Protein AF-A0A953E837-F1 (afdb_monomer_lite)

Structure (mmCIF, N/CA/C/O backbone):
data_AF-A0A953E837-F1
#
_entry.id   AF-A0A953E837-F1
#
loop_
_atom_site.group_PDB
_atom_site.id
_atom_site.type_symbol
_atom_site.label_atom_id
_atom_site.label_alt_id
_atom_site.label_comp_id
_atom_site.label_asym_id
_atom_site.label_entity_id
_atom_site.label_seq_id
_atom_site.pdbx_PDB_ins_code
_atom_site.Cartn_x
_atom_site.Cartn_y
_atom_site.Cartn_z
_atom_site.occupancy
_atom_site.B_iso_or_equiv
_atom_site.auth_seq_id
_atom_site.auth_comp_id
_atom_site.auth_asym_id
_atom_site.auth_atom_id
_atom_site.pdbx_PDB_model_num
ATOM 1 N N . THR A 1 1 ? 13.769 8.377 2.332 1.00 81.69 1 THR A N 1
ATOM 2 C CA . THR A 1 1 ? 12.394 8.874 2.101 1.00 81.69 1 THR A CA 1
ATOM 3 C C . THR A 1 1 ? 11.557 7.747 1.531 1.00 81.69 1 THR A C 1
ATOM 5 O O . THR A 1 1 ? 12.112 6.962 0.774 1.00 81.69 1 THR A O 1
ATOM 8 N N . ALA A 1 2 ? 10.283 7.614 1.904 1.00 91.25 2 ALA A N 1
ATOM 9 C CA . ALA A 1 2 ? 9.393 6.569 1.387 1.00 91.25 2 ALA A CA 1
ATOM 10 C C . ALA A 1 2 ? 8.102 7.195 0.843 1.00 91.25 2 ALA A C 1
ATOM 12 O O . ALA A 1 2 ? 7.560 8.105 1.468 1.00 91.25 2 ALA A O 1
ATOM 13 N N . LEU A 1 3 ? 7.631 6.714 -0.311 1.00 94.56 3 LEU A N 1
ATOM 14 C CA . LEU A 1 3 ? 6.349 7.105 -0.896 1.00 94.56 3 LEU A CA 1
ATOM 15 C C . LEU A 1 3 ? 5.257 6.158 -0.397 1.00 94.56 3 LEU A C 1
ATOM 17 O O . LEU A 1 3 ? 5.410 4.938 -0.467 1.00 94.56 3 LEU A O 1
ATOM 21 N N . VAL A 1 4 ? 4.154 6.729 0.083 1.00 94.62 4 VAL A N 1
ATOM 22 C CA . VAL A 1 4 ? 2.966 5.978 0.491 1.00 94.62 4 VAL A CA 1
ATOM 23 C C . VAL A 1 4 ? 1.781 6.473 -0.324 1.00 94.62 4 VAL A C 1
ATOM 25 O O . VAL A 1 4 ? 1.479 7.664 -0.332 1.00 94.62 4 VAL A O 1
ATOM 28 N N . SER A 1 5 ? 1.103 5.550 -0.997 1.00 94.25 5 SER A N 1
ATOM 29 C CA . SER A 1 5 ? -0.120 5.816 -1.754 1.00 94.25 5 SER A CA 1
ATOM 30 C C . SER A 1 5 ? -1.264 4.982 -1.179 1.00 94.25 5 SER A C 1
ATOM 32 O O . SER A 1 5 ? -1.076 3.813 -0.845 1.00 94.25 5 SER A O 1
ATOM 34 N N . ILE A 1 6 ? -2.450 5.585 -1.044 1.00 94.75 6 ILE A N 1
ATOM 35 C CA . ILE A 1 6 ? -3.649 4.944 -0.486 1.00 94.75 6 ILE A CA 1
ATOM 36 C C . ILE A 1 6 ? -4.743 4.981 -1.549 1.00 94.75 6 ILE A C 1
ATOM 38 O O . ILE A 1 6 ? -5.090 6.044 -2.057 1.00 94.75 6 ILE A O 1
ATOM 42 N N . GLY A 1 7 ? -5.295 3.819 -1.888 1.00 93.50 7 GLY A N 1
ATOM 43 C CA . GLY A 1 7 ? -6.377 3.717 -2.859 1.00 93.50 7 GLY A CA 1
ATOM 44 C C . GLY A 1 7 ? -7.035 2.343 -2.841 1.00 93.50 7 GLY A C 1
ATOM 45 O O . GLY A 1 7 ? -6.447 1.367 -2.384 1.00 93.50 7 GLY A O 1
ATOM 46 N N . HIS A 1 8 ? -8.263 2.267 -3.353 1.00 94.38 8 HIS A N 1
ATOM 47 C CA . HIS A 1 8 ? -9.072 1.041 -3.393 1.00 94.38 8 HIS A CA 1
ATOM 48 C C . HIS A 1 8 ? -9.182 0.437 -4.808 1.00 94.38 8 HIS A C 1
ATOM 50 O O . HIS A 1 8 ? -10.040 -0.406 -5.068 1.00 94.38 8 HIS A O 1
ATOM 56 N N . ARG A 1 9 ? -8.360 0.901 -5.759 1.00 90.69 9 ARG A N 1
ATOM 57 C CA . ARG A 1 9 ? -8.431 0.477 -7.163 1.00 90.69 9 ARG A CA 1
ATOM 58 C C . ARG A 1 9 ? -7.831 -0.930 -7.339 1.00 90.69 9 ARG A C 1
ATOM 60 O O . ARG A 1 9 ? -6.667 -1.126 -6.984 1.00 90.69 9 ARG A O 1
ATOM 67 N N . PRO A 1 10 ? -8.556 -1.887 -7.947 1.00 89.69 10 PRO A N 1
ATOM 68 C CA . PRO A 1 10 ? -7.977 -3.171 -8.339 1.00 89.69 10 PRO A CA 1
ATOM 69 C C . PRO A 1 10 ? -6.780 -2.991 -9.286 1.00 89.69 10 PRO A C 1
ATOM 71 O O . PRO A 1 10 ? -6.848 -2.199 -10.226 1.00 89.69 10 PRO A O 1
ATOM 74 N N . GLY A 1 11 ? -5.686 -3.719 -9.047 1.00 88.75 11 GLY A N 1
ATOM 75 C CA . GLY A 1 11 ? -4.474 -3.670 -9.878 1.00 88.75 11 GLY A CA 1
ATOM 76 C C . GLY A 1 11 ? -3.513 -2.517 -9.568 1.00 88.75 11 GLY A C 1
ATOM 77 O O . GLY A 1 11 ? -2.479 -2.396 -10.222 1.00 88.75 11 GLY A O 1
ATOM 78 N N . LEU A 1 12 ? -3.814 -1.669 -8.577 1.00 89.31 12 LEU A N 1
ATOM 79 C CA . LEU A 1 12 ? -2.914 -0.593 -8.144 1.00 89.31 12 LEU A CA 1
ATOM 80 C C . LEU A 1 12 ? -1.563 -1.134 -7.636 1.00 89.31 12 LEU A C 1
ATOM 82 O O . LEU A 1 12 ? -0.528 -0.487 -7.792 1.00 89.31 12 LEU A O 1
ATOM 86 N N . ASP A 1 13 ? -1.562 -2.347 -7.088 1.00 88.56 13 ASP A N 1
ATOM 87 C CA . ASP A 1 13 ? -0.388 -3.080 -6.612 1.00 88.56 13 ASP A CA 1
ATOM 88 C C . ASP A 1 13 ? 0.671 -3.327 -7.699 1.00 88.56 13 ASP A C 1
ATOM 90 O O . ASP A 1 13 ? 1.838 -3.544 -7.378 1.00 88.56 13 ASP A O 1
ATOM 94 N N . ALA A 1 14 ? 0.307 -3.235 -8.983 1.00 90.19 14 ALA A N 1
ATOM 95 C CA . ALA A 1 14 ?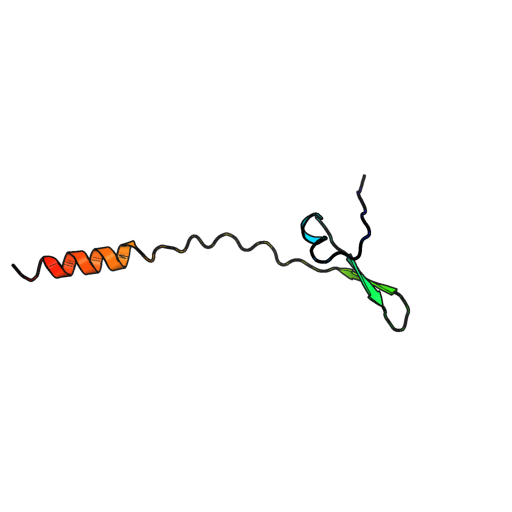 1.248 -3.367 -10.093 1.00 90.19 14 ALA A CA 1
ATOM 96 C C . ALA A 1 14 ? 2.309 -2.252 -10.148 1.00 90.19 14 ALA A C 1
ATOM 98 O O . ALA A 1 14 ? 3.366 -2.464 -10.738 1.00 90.19 14 ALA A O 1
ATOM 99 N N . TYR A 1 15 ? 2.037 -1.095 -9.538 1.00 91.50 15 TYR A N 1
ATOM 100 C CA . TYR A 1 15 ? 2.895 0.095 -9.591 1.00 91.50 15 TYR A CA 1
ATOM 101 C C . TYR A 1 15 ? 3.682 0.345 -8.297 1.00 91.50 15 TYR A C 1
ATOM 103 O O . TYR A 1 15 ? 4.292 1.400 -8.149 1.00 91.50 15 TYR A O 1
ATOM 111 N N . HIS A 1 16 ? 3.642 -0.593 -7.347 1.00 91.94 16 HIS A N 1
ATOM 112 C CA . HIS A 1 16 ? 4.252 -0.439 -6.029 1.00 91.94 16 HIS A CA 1
ATOM 113 C C . HIS A 1 16 ? 5.215 -1.587 -5.737 1.00 91.94 16 HIS A C 1
ATOM 115 O O . HIS A 1 16 ? 4.923 -2.747 -6.026 1.00 91.94 16 HIS A O 1
ATOM 121 N N . ASP A 1 17 ? 6.322 -1.282 -5.061 1.00 90.81 17 ASP A N 1
ATOM 122 C CA . ASP A 1 17 ? 7.276 -2.303 -4.611 1.00 90.81 17 ASP A CA 1
ATOM 123 C C . ASP A 1 17 ? 6.700 -3.176 -3.486 1.00 90.81 17 ASP A C 1
ATOM 125 O O . ASP A 1 17 ? 7.053 -4.348 -3.330 1.00 90.81 17 ASP A O 1
ATOM 129 N N . ARG A 1 18 ? 5.817 -2.597 -2.660 1.00 90.06 18 ARG A N 1
ATOM 130 C CA . ARG A 1 18 ? 5.178 -3.253 -1.514 1.00 90.06 18 ARG A CA 1
ATOM 131 C C . ARG A 1 18 ? 3.711 -2.866 -1.447 1.00 90.06 18 ARG A C 1
ATOM 133 O O . ARG A 1 18 ? 3.361 -1.711 -1.650 1.00 90.06 18 ARG A O 1
ATOM 140 N N . THR A 1 19 ? 2.865 -3.834 -1.108 1.00 92.38 19 THR A N 1
ATOM 141 C CA . THR A 1 19 ? 1.425 -3.620 -0.940 1.00 92.38 19 THR A CA 1
ATOM 142 C C . THR A 1 19 ? 0.96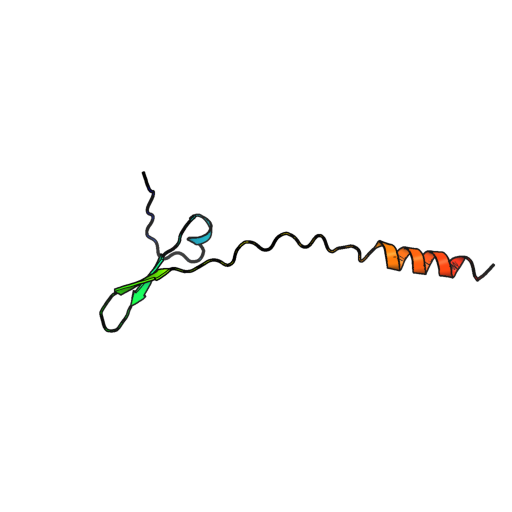1 -4.185 0.398 1.00 92.38 19 THR A C 1
ATOM 144 O O . THR A 1 19 ? 1.231 -5.345 0.725 1.00 92.38 19 THR A O 1
ATOM 147 N N . LEU A 1 20 ? 0.230 -3.366 1.154 1.00 93.75 20 LEU A N 1
ATOM 148 C CA . LEU A 1 20 ? -0.520 -3.773 2.339 1.00 93.75 20 LEU A CA 1
ATOM 149 C C . LEU A 1 20 ? -2.012 -3.696 2.017 1.00 93.75 20 LEU A C 1
ATOM 151 O O . LEU A 1 20 ? -2.467 -2.737 1.403 1.00 93.75 20 LEU A O 1
ATOM 155 N N . THR A 1 21 ? -2.778 -4.706 2.416 1.00 93.44 21 THR A N 1
ATOM 156 C CA . THR A 1 21 ? -4.239 -4.711 2.280 1.00 93.44 21 THR A CA 1
ATOM 157 C C . THR A 1 21 ? -4.861 -4.439 3.639 1.00 93.44 21 THR A C 1
ATOM 159 O O . THR A 1 21 ? -4.598 -5.172 4.591 1.00 93.44 21 THR A O 1
ATOM 162 N N . LEU A 1 22 ? -5.677 -3.392 3.735 1.00 94.62 22 LEU A N 1
ATOM 163 C CA . LEU A 1 22 ? -6.462 -3.117 4.932 1.00 94.62 22 LEU A CA 1
ATOM 164 C C . LEU A 1 22 ? -7.733 -3.969 4.896 1.00 94.62 22 LEU A C 1
ATOM 166 O O . LEU A 1 22 ? -8.537 -3.846 3.973 1.00 94.62 22 LEU A O 1
ATOM 170 N N . VAL A 1 23 ? -7.907 -4.837 5.887 1.00 94.50 23 VAL A N 1
ATOM 171 C CA . VAL A 1 23 ? -9.077 -5.713 6.014 1.00 94.50 23 VAL A CA 1
ATOM 172 C C . VAL A 1 23 ? -9.825 -5.410 7.303 1.00 94.50 23 VAL A C 1
ATOM 174 O O . VAL A 1 23 ? -9.220 -5.099 8.330 1.00 94.50 23 VAL A O 1
ATOM 177 N N . ARG A 1 24 ? -11.152 -5.521 7.268 1.00 96.69 24 ARG A N 1
ATOM 178 C CA . ARG A 1 24 ? -11.979 -5.440 8.474 1.00 96.69 24 ARG A CA 1
ATOM 179 C C . ARG A 1 24 ? -11.853 -6.746 9.263 1.00 96.69 24 ARG A C 1
ATOM 181 O O . ARG A 1 24 ? -11.924 -7.824 8.682 1.00 96.69 24 ARG A O 1
ATOM 188 N N . SER A 1 25 ? -11.687 -6.650 10.577 1.00 95.75 25 SER A N 1
ATOM 189 C CA . SER A 1 25 ? -11.693 -7.781 11.510 1.00 95.75 25 SER A CA 1
ATOM 190 C C . SER A 1 25 ? -12.558 -7.465 12.735 1.00 95.75 25 SER A C 1
ATOM 192 O O . SER A 1 25 ? -13.000 -6.327 12.896 1.00 95.75 25 SER A O 1
ATOM 194 N N . ALA A 1 26 ? -12.801 -8.463 13.590 1.00 95.56 26 ALA A N 1
ATOM 195 C CA . ALA A 1 26 ? -13.566 -8.287 14.828 1.00 95.56 26 ALA A CA 1
ATOM 196 C C . ALA A 1 26 ? -12.932 -7.247 15.775 1.00 95.56 26 ALA A C 1
ATOM 198 O O . ALA A 1 26 ? -13.640 -6.456 16.378 1.00 95.56 26 ALA A O 1
ATOM 199 N N . GLU A 1 27 ? -11.598 -7.187 15.808 1.00 95.12 27 GLU A N 1
ATOM 200 C CA . GLU A 1 27 ? -10.794 -6.243 16.607 1.00 95.12 27 GLU A CA 1
ATOM 201 C C . GLU A 1 27 ? -10.575 -4.889 15.895 1.00 95.12 27 GLU A C 1
ATOM 203 O O . GLU A 1 27 ? -9.702 -4.109 16.266 1.00 95.12 27 GLU A O 1
ATOM 208 N N . GLY A 1 28 ? -11.296 -4.623 14.800 1.00 95.38 28 GLY A N 1
ATOM 209 C CA . GLY A 1 28 ? -11.091 -3.446 13.954 1.00 95.38 28 GLY A CA 1
ATOM 210 C C . GLY A 1 28 ? -10.269 -3.731 12.694 1.00 95.38 28 GLY A C 1
ATOM 211 O O . GLY A 1 28 ? -10.221 -4.858 12.196 1.00 95.38 28 GLY A O 1
ATOM 212 N N . ALA A 1 29 ? -9.672 -2.696 12.106 1.00 96.00 29 ALA A N 1
ATOM 213 C CA . ALA A 1 29 ? -8.964 -2.817 10.835 1.00 96.00 29 ALA A CA 1
ATOM 214 C C . ALA A 1 29 ? -7.553 -3.400 11.021 1.00 96.00 29 ALA A C 1
ATOM 216 O O . ALA A 1 29 ? -6.813 -2.996 11.915 1.00 96.00 29 ALA A O 1
ATOM 217 N N . ARG A 1 30 ? -7.164 -4.344 10.159 1.00 95.56 30 ARG A N 1
ATOM 218 C CA . ARG A 1 30 ? -5.843 -4.987 10.180 1.00 95.56 30 ARG A CA 1
ATOM 219 C C . ARG A 1 30 ? -5.145 -4.841 8.838 1.00 95.56 30 ARG A C 1
ATOM 221 O O . ARG A 1 30 ? -5.776 -4.947 7.790 1.00 95.56 30 ARG A O 1
ATOM 228 N N . LEU A 1 31 ? -3.832 -4.641 8.879 1.00 94.81 31 LEU A N 1
ATOM 229 C CA . LEU A 1 31 ? -2.982 -4.627 7.693 1.00 94.81 31 LEU A CA 1
ATOM 230 C C . LEU A 1 31 ? -2.471 -6.040 7.413 1.00 94.81 31 LEU A C 1
ATOM 232 O O . LEU A 1 31 ? -1.831 -6.660 8.260 1.00 94.81 31 LEU A O 1
ATOM 236 N N . GLN A 1 32 ? -2.735 -6.541 6.213 1.00 93.25 32 GLN A N 1
ATOM 237 C CA . GLN A 1 32 ? -2.204 -7.808 5.727 1.00 93.25 32 GLN A CA 1
ATOM 238 C C . GLN A 1 32 ? -1.148 -7.564 4.654 1.00 93.25 32 GLN A C 1
ATOM 240 O O . GLN A 1 32 ? -1.376 -6.844 3.681 1.00 93.25 32 GLN A O 1
ATOM 245 N N . VAL A 1 33 ? 0.010 -8.203 4.813 1.00 90.44 33 VAL A N 1
ATOM 246 C CA . VAL A 1 33 ? 1.068 -8.192 3.801 1.00 90.44 33 VAL A CA 1
ATOM 247 C C . VAL A 1 33 ? 0.723 -9.223 2.734 1.00 90.44 33 VAL A C 1
ATOM 249 O O . VAL A 1 33 ? 0.747 -10.427 3.000 1.00 90.44 33 VAL A O 1
ATOM 252 N N . ARG A 1 34 ? 0.459 -8.780 1.502 1.00 78.06 34 ARG A N 1
ATOM 253 C CA . ARG A 1 34 ? 0.375 -9.709 0.369 1.00 78.06 34 ARG A CA 1
ATOM 254 C C . ARG A 1 34 ? 1.778 -9.946 -0.170 1.00 78.06 34 ARG A C 1
ATOM 256 O O . ARG A 1 34 ? 2.362 -9.089 -0.825 1.00 78.06 34 ARG A O 1
ATOM 263 N N . ARG A 1 35 ? 2.335 -11.125 0.112 1.00 70.12 35 ARG A N 1
ATOM 264 C CA . ARG A 1 35 ? 3.593 -11.559 -0.505 1.00 70.12 35 ARG A CA 1
ATOM 265 C C . ARG A 1 35 ? 3.310 -11.919 -1.960 1.00 70.12 35 ARG A C 1
ATOM 267 O O . ARG A 1 35 ? 2.660 -12.926 -2.233 1.00 70.12 35 ARG A O 1
ATOM 274 N N . ARG A 1 36 ? 3.772 -11.088 -2.896 1.00 69.56 36 ARG A N 1
ATOM 275 C CA . ARG A 1 36 ? 3.759 -11.444 -4.317 1.00 69.56 36 ARG A CA 1
ATOM 276 C C . ARG A 1 36 ? 4.744 -12.603 -4.517 1.00 69.56 36 ARG A C 1
ATOM 278 O O . ARG A 1 36 ? 5.887 -12.482 -4.072 1.00 69.56 36 ARG A O 1
ATOM 285 N N . PRO A 1 37 ? 4.342 -13.724 -5.143 1.00 68.19 37 PRO A N 1
ATOM 286 C CA . PRO A 1 37 ? 5.308 -14.738 -5.536 1.00 68.19 37 PRO A CA 1
ATOM 287 C C . PRO A 1 37 ? 6.323 -14.101 -6.498 1.00 68.19 37 PRO A C 1
ATOM 289 O O . PRO A 1 37 ? 5.923 -13.277 -7.329 1.00 68.19 37 PRO A O 1
ATOM 292 N N . PRO A 1 38 ? 7.621 -14.432 -6.382 1.00 67.00 38 PRO A N 1
ATOM 293 C CA . PRO A 1 38 ? 8.641 -13.847 -7.242 1.00 67.00 38 PRO A CA 1
ATOM 294 C C . PRO A 1 38 ? 8.278 -14.082 -8.716 1.00 67.00 38 PRO A C 1
ATOM 296 O O . PRO A 1 38 ? 7.710 -15.136 -9.039 1.00 67.00 38 PRO A O 1
ATOM 299 N N . PRO A 1 39 ? 8.566 -13.120 -9.615 1.00 68.25 39 PRO A N 1
ATOM 300 C CA . PRO A 1 39 ? 8.327 -13.312 -11.037 1.00 68.25 39 PRO A CA 1
ATOM 301 C C . PRO A 1 39 ? 9.042 -14.591 -11.479 1.00 68.25 39 PRO A C 1
ATOM 303 O O . PRO A 1 39 ? 10.246 -14.745 -11.275 1.00 68.25 39 PRO A O 1
ATOM 306 N N . ARG A 1 40 ? 8.286 -15.550 -12.031 1.00 69.81 40 ARG A N 1
ATOM 307 C CA . ARG A 1 40 ? 8.887 -16.772 -12.571 1.00 69.81 40 ARG A CA 1
ATOM 308 C C . ARG A 1 40 ? 9.810 -16.362 -13.722 1.00 69.81 40 ARG A C 1
ATOM 310 O O . ARG A 1 40 ? 9.353 -15.612 -14.588 1.00 69.81 40 ARG A O 1
ATOM 317 N N . PRO A 1 41 ? 11.067 -16.841 -13.760 1.00 71.19 41 PRO A N 1
ATOM 318 C CA . PRO A 1 41 ? 11.925 -16.590 -14.907 1.00 71.19 41 PRO A CA 1
ATOM 319 C C . PRO A 1 41 ? 11.227 -17.102 -16.175 1.00 71.19 41 PRO A C 1
ATOM 321 O O . PRO A 1 41 ? 10.514 -18.116 -16.106 1.00 71.19 41 PRO A O 1
ATOM 324 N N . PRO A 1 42 ? 11.387 -16.417 -17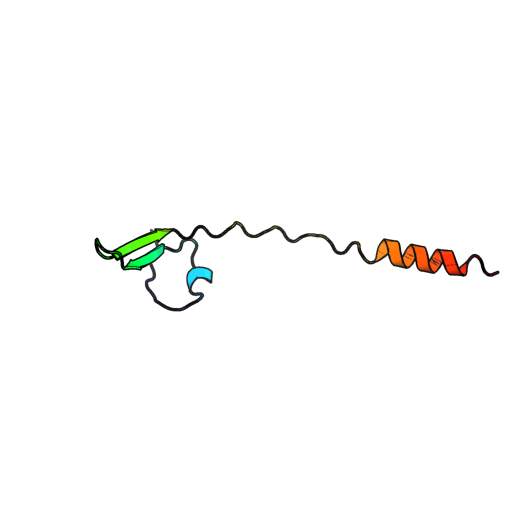.322 1.00 67.25 42 PRO A N 1
ATOM 325 C CA . PRO A 1 42 ? 10.814 -16.885 -18.572 1.00 67.25 42 PRO A CA 1
ATOM 326 C C . PRO A 1 42 ? 11.335 -18.298 -18.825 1.00 67.25 42 PRO A C 1
ATOM 328 O O . PRO A 1 42 ? 12.541 -18.529 -18.893 1.00 67.25 42 PRO A O 1
ATOM 331 N N . ARG A 1 43 ? 10.421 -19.267 -18.926 1.00 65.12 43 ARG A N 1
ATOM 332 C CA . ARG A 1 43 ? 10.768 -20.612 -19.378 1.00 65.12 43 ARG A CA 1
ATOM 333 C C . ARG A 1 43 ? 11.234 -20.478 -20.825 1.00 65.12 43 ARG A C 1
ATOM 335 O O . ARG A 1 43 ? 10.408 -20.378 -21.729 1.00 65.12 43 ARG A O 1
ATOM 342 N N . SER A 1 44 ? 12.544 -20.464 -21.042 1.00 61.28 44 SER A N 1
ATOM 343 C CA . SER A 1 44 ? 13.176 -20.688 -22.341 1.00 61.28 44 SER A CA 1
ATOM 344 C C . SER A 1 44 ? 12.861 -22.122 -22.784 1.00 61.28 44 SER A C 1
ATO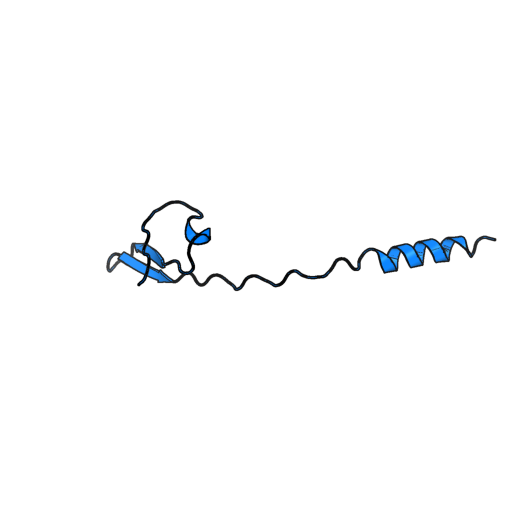M 346 O O . SER A 1 44 ? 13.634 -23.055 -22.603 1.00 61.28 44 SER A O 1
ATOM 348 N N . GLY A 1 45 ? 11.644 -22.320 -23.283 1.00 59.72 45 GLY A N 1
ATOM 349 C CA . GLY A 1 45 ? 11.037 -23.636 -23.440 1.00 59.72 45 GLY A CA 1
ATOM 350 C C . GLY A 1 45 ? 10.196 -23.757 -24.700 1.00 59.72 45 GLY A C 1
ATOM 351 O O . GLY A 1 45 ? 9.119 -24.334 -24.654 1.00 59.72 45 GLY A O 1
ATOM 352 N N . THR A 1 46 ? 10.675 -23.244 -25.831 1.00 56.38 46 THR A N 1
ATOM 353 C CA . THR A 1 46 ? 10.167 -23.612 -27.163 1.00 56.38 46 THR A CA 1
ATOM 354 C C . THR A 1 46 ? 11.263 -24.292 -27.979 1.00 56.38 46 THR A C 1
ATOM 356 O O . THR A 1 46 ? 11.576 -23.926 -29.104 1.00 56.38 46 THR A O 1
ATOM 359 N N . MET A 1 47 ? 11.813 -25.380 -27.435 1.00 55.38 47 MET A N 1
ATOM 360 C CA . MET A 1 47 ? 12.530 -26.389 -28.227 1.00 55.38 47 MET A CA 1
ATOM 361 C C . MET A 1 47 ? 11.571 -27.414 -28.867 1.00 55.38 47 MET A C 1
ATOM 363 O O . MET A 1 47 ? 11.944 -28.554 -29.119 1.00 55.38 47 MET A O 1
ATOM 367 N N . VAL A 1 48 ? 10.326 -27.029 -29.167 1.00 57.53 48 VAL A N 1
ATOM 368 C CA . VAL A 1 48 ? 9.336 -27.924 -29.803 1.00 57.53 48 VAL A CA 1
ATOM 369 C C . VAL A 1 48 ? 9.542 -28.022 -31.330 1.00 57.53 48 VAL A C 1
ATOM 371 O O . VAL A 1 48 ? 9.016 -28.921 -31.975 1.00 57.53 48 VAL A O 1
ATOM 374 N N . GLY A 1 49 ? 10.378 -27.165 -31.934 1.00 56.47 49 GLY A N 1
ATOM 375 C CA . GLY A 1 49 ? 10.542 -27.108 -33.397 1.00 56.47 49 GLY A CA 1
ATOM 376 C C . GLY A 1 49 ? 11.650 -27.981 -34.007 1.00 56.47 49 GLY A C 1
ATOM 377 O O . GLY A 1 49 ? 11.526 -28.419 -35.148 1.00 56.47 49 GLY A O 1
ATOM 378 N N . ARG A 1 50 ? 12.747 -28.271 -33.288 1.00 57.72 50 ARG A N 1
ATOM 379 C CA . ARG A 1 50 ? 13.926 -28.923 -33.908 1.00 57.72 50 ARG A CA 1
ATOM 380 C C . ARG A 1 50 ? 13.810 -30.445 -34.034 1.00 57.72 50 ARG A C 1
ATOM 382 O O . ARG A 1 50 ? 14.297 -31.013 -35.010 1.00 57.72 50 ARG A O 1
ATOM 389 N N . GLY A 1 51 ? 13.157 -31.109 -33.079 1.00 60.72 51 GLY A N 1
ATOM 390 C CA . GLY A 1 51 ? 12.979 -32.567 -33.100 1.00 60.72 51 GLY A CA 1
ATOM 391 C C . GLY A 1 51 ? 11.944 -33.039 -34.127 1.00 60.72 51 GLY A C 1
ATOM 392 O O . GLY A 1 51 ? 12.158 -34.047 -34.801 1.00 60.72 51 GLY A O 1
ATOM 393 N N . ALA A 1 52 ? 10.851 -32.285 -34.284 1.00 63.59 52 ALA A N 1
ATOM 394 C CA . ALA A 1 52 ? 9.792 -32.586 -35.246 1.00 63.59 52 ALA A CA 1
ATOM 395 C C . ALA A 1 52 ? 10.277 -32.409 -36.694 1.00 63.59 52 ALA A C 1
ATOM 397 O O . ALA A 1 52 ? 10.088 -33.308 -37.514 1.00 63.59 52 ALA A O 1
ATOM 398 N N . LEU A 1 53 ? 11.005 -31.321 -36.980 1.00 62.91 53 LEU A N 1
ATOM 399 C CA . LEU A 1 53 ? 11.576 -31.068 -38.306 1.00 62.91 53 LEU A CA 1
ATOM 400 C C . LEU A 1 53 ? 12.594 -32.152 -38.712 1.00 62.91 53 LEU A C 1
ATOM 402 O O . LEU A 1 53 ? 12.539 -32.663 -39.828 1.00 62.91 53 LEU A O 1
ATOM 406 N N . ARG A 1 54 ? 13.470 -32.590 -37.790 1.00 64.44 54 ARG A N 1
ATOM 407 C CA . ARG A 1 54 ? 14.408 -33.703 -38.052 1.00 64.44 54 ARG A CA 1
ATOM 408 C C . ARG A 1 54 ? 13.697 -35.023 -38.360 1.00 64.44 54 ARG A C 1
ATOM 410 O O . ARG A 1 54 ? 14.190 -35.798 -39.177 1.00 64.44 54 ARG A O 1
ATOM 417 N N . ARG A 1 55 ? 12.551 -35.290 -37.725 1.00 64.94 55 ARG A N 1
ATOM 418 C CA . ARG A 1 55 ? 11.764 -36.512 -37.957 1.00 64.94 55 ARG A CA 1
ATOM 419 C C . ARG A 1 55 ? 11.060 -36.489 -39.319 1.00 64.94 55 ARG A C 1
ATOM 421 O O . ARG A 1 55 ? 10.947 -37.528 -39.960 1.00 64.94 55 ARG A O 1
ATOM 428 N N . LEU A 1 56 ? 10.652 -35.306 -39.774 1.00 65.56 56 LEU A N 1
ATOM 429 C CA . LEU A 1 56 ? 9.997 -35.096 -41.068 1.00 65.56 56 LEU A CA 1
ATOM 430 C C . LEU A 1 56 ? 10.980 -35.191 -42.244 1.00 65.56 56 LEU A C 1
ATOM 432 O O . LEU A 1 56 ? 10.645 -35.770 -43.275 1.00 65.56 56 LEU A O 1
ATOM 436 N N . LEU A 1 57 ? 12.209 -34.700 -42.065 1.00 68.81 57 LEU A N 1
ATOM 437 C CA . LEU A 1 57 ? 13.267 -34.800 -43.076 1.00 68.81 57 LEU A CA 1
ATOM 438 C C . LEU A 1 57 ? 13.803 -36.234 -43.222 1.00 68.81 57 LEU A C 1
ATOM 440 O O . LEU A 1 57 ? 14.029 -36.690 -44.336 1.00 68.81 57 LEU A O 1
ATOM 444 N N . ARG A 1 58 ? 13.914 -37.001 -42.125 1.00 65.31 58 ARG A N 1
ATOM 445 C CA . ARG A 1 58 ? 14.333 -38.418 -42.185 1.00 65.31 58 ARG A CA 1
ATOM 446 C C . ARG A 1 58 ? 13.333 -39.341 -42.885 1.00 65.31 58 ARG A C 1
ATOM 448 O O . ARG A 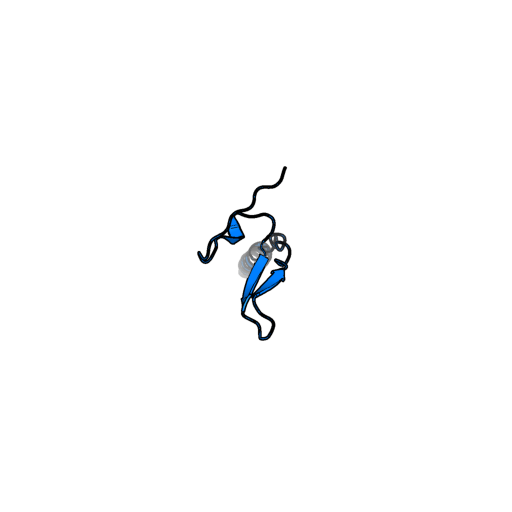1 58 ? 13.719 -40.410 -43.339 1.00 65.31 58 ARG A O 1
ATOM 455 N N . ARG A 1 59 ? 12.058 -38.956 -42.964 1.00 59.56 59 ARG A N 1
ATOM 456 C CA . ARG A 1 59 ? 11.009 -39.782 -43.583 1.00 59.56 59 ARG A CA 1
ATOM 457 C C . ARG A 1 59 ? 10.977 -39.664 -45.110 1.00 59.56 59 ARG A C 1
ATOM 459 O O . ARG A 1 59 ? 10.392 -40.517 -45.764 1.00 59.56 59 ARG A O 1
ATOM 466 N N . GLN A 1 60 ? 11.604 -38.628 -45.667 1.00 59.78 60 GLN A N 1
ATOM 467 C CA . GLN A 1 60 ? 11.641 -38.377 -47.111 1.00 59.78 60 GLN A CA 1
ATOM 468 C C . GLN A 1 60 ? 12.812 -39.095 -47.797 1.00 59.78 60 GLN A C 1
ATOM 470 O O . GLN A 1 60 ? 12.724 -39.410 -48.975 1.00 59.78 60 GLN A O 1
ATOM 475 N N . SER A 1 61 ? 13.868 -39.437 -47.055 1.00 58.38 61 SER A N 1
ATOM 476 C CA . SER A 1 61 ? 15.046 -40.141 -47.585 1.00 58.38 61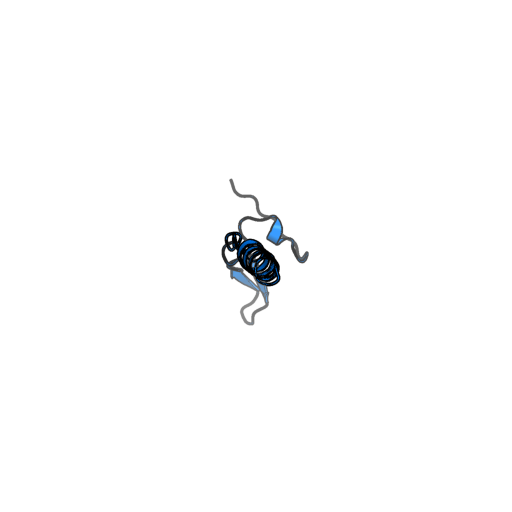 SER A CA 1
ATOM 477 C C . SER A 1 61 ? 14.894 -41.666 -47.665 1.00 58.38 61 SER A C 1
ATOM 479 O O . SER A 1 61 ? 15.775 -42.326 -48.193 1.00 58.38 61 SER A O 1
ATOM 481 N N . ALA A 1 62 ? 13.810 -42.237 -47.128 1.00 59.53 62 ALA A N 1
ATOM 482 C CA . ALA A 1 62 ? 13.561 -43.685 -47.109 1.00 59.53 62 ALA A CA 1
ATOM 483 C C . ALA A 1 62 ? 12.589 -44.150 -48.213 1.00 59.53 62 ALA A C 1
ATOM 485 O O . ALA A 1 62 ? 12.030 -45.240 -48.122 1.00 59.53 62 ALA A O 1
ATOM 486 N N . ARG A 1 63 ? 12.318 -43.296 -49.210 1.00 54.59 63 ARG A N 1
ATOM 487 C CA . ARG A 1 63 ? 11.366 -43.571 -50.299 1.00 54.59 63 ARG A CA 1
ATOM 488 C C . ARG A 1 63 ? 11.949 -43.338 -51.701 1.00 54.59 63 ARG A C 1
ATOM 490 O O . ARG A 1 63 ? 11.171 -43.161 -52.634 1.00 54.59 63 ARG A O 1
ATOM 497 N N . ALA A 1 64 ? 13.278 -43.316 -51.813 1.00 48.28 64 ALA A N 1
ATOM 498 C CA . ALA A 1 64 ? 14.010 -43.365 -53.077 1.00 48.28 64 ALA A CA 1
ATOM 499 C C . ALA A 1 64 ? 14.552 -44.780 -53.292 1.00 48.28 64 ALA A C 1
ATOM 501 O O . ALA A 1 64 ? 14.981 -45.379 -52.278 1.00 48.28 64 ALA A O 1
#

pLDDT: mean 78.33, std 15.53, range [48.28, 96.69]

Radius of gyration: 25.92 Å; chains: 1; bounding box: 29×53×70 Å

Foldseek 3Di:
DDDDDDDDDPPPCVVDPWDWDWDQDPVGIDTDGDDDDPPDPPPPPPPVPPVVVVVVVVVVVVPD

Secondary structure (DSSP, 8-state):
---------TTGGGG-S--EEEEEETTEEEEEE--PPPPPPP----TTHHHHHHHHHHTTTT--

Sequence (64 aa):
TALVSIGHRPGLDAYHDRTLTLVRSAEGARLQVRRRPPPRPPRSGTMVGRGALRRLLRRQSARA